Protein AF-A0A6L6J604-F1 (afdb_monomer_lite)

Foldseek 3Di:
DDDPDDPPLVVQLVVLVVQLVVQLPDDDPVPPLLNVLSNLLSVLSSLLSNLVSCCVPPPDPVSVVVSVVSNVVSVVSNVVSVVVCVVPVDDD

InterPro domains:
  IPR005183 Domain of unknown function DUF305, CopM-like [PF03713] (33-91)
  IPR009078 Ferritin-like superfamily [SSF47240] (21-90)
  IPR012347 Ferritin-like [G3DSA:1.20.1260.10] (1-87)

Radius of gyration: 16.04 Å; chains: 1; bounding box: 35×22×51 Å

Secondary structure (DSSP, 8-state):
---PPPPHHHHHHHHHHHHHHHHT-PPP-S-HHHHHHHHHHHHHHHHHHHHHHHHHH---HHHHHHHHHHHHHHHHHHHHHHHHHHHH----

Sequence (92 aa):
MDHGPSPASTEGYMQAMDKMHQDMAIEYTGDADIDFMRGMIPHHQGAIDMARVALEQAQDPEVRKLATEVIATQQAEIELMQKWLDQHDKPN

Organis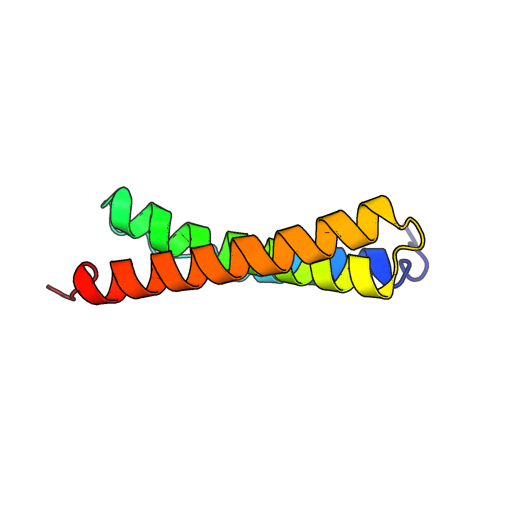m: NCBI:txid1820333

Structure (mmCIF, N/CA/C/O backbone):
data_AF-A0A6L6J604-F1
#
_entry.id   AF-A0A6L6J604-F1
#
loop_
_atom_site.group_PDB
_atom_site.id
_atom_site.type_symbol
_atom_site.label_atom_id
_atom_site.label_alt_id
_atom_site.label_comp_id
_atom_site.label_asym_id
_atom_site.label_entity_id
_atom_site.label_seq_id
_atom_site.pdbx_PDB_ins_code
_atom_site.Cartn_x
_atom_site.Cartn_y
_atom_site.Cartn_z
_atom_site.occupancy
_atom_site.B_iso_or_equiv
_atom_site.auth_seq_id
_atom_site.auth_comp_id
_atom_site.auth_asym_id
_atom_site.auth_atom_id
_atom_site.pdbx_PDB_model_num
ATOM 1 N N . MET A 1 1 ? -13.100 -13.590 -29.217 1.00 52.44 1 M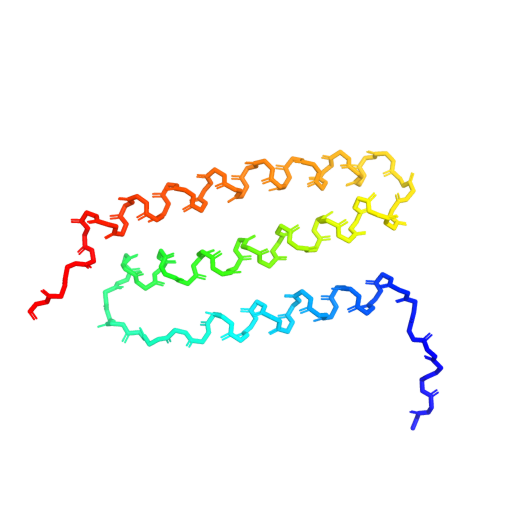ET A N 1
ATOM 2 C CA . MET A 1 1 ? -11.948 -12.688 -29.391 1.00 52.44 1 MET A CA 1
ATOM 3 C C . MET A 1 1 ? -10.767 -13.394 -28.765 1.00 52.44 1 MET A C 1
ATOM 5 O O . MET A 1 1 ? -10.793 -13.616 -27.563 1.00 52.44 1 MET A O 1
ATOM 9 N N . ASP A 1 2 ? -9.846 -13.867 -29.599 1.00 52.88 2 ASP A N 1
ATOM 10 C CA . ASP A 1 2 ? -8.612 -14.519 -29.164 1.00 52.88 2 ASP A CA 1
ATOM 11 C C . ASP A 1 2 ? -7.638 -13.417 -28.743 1.00 52.88 2 ASP A C 1
ATOM 13 O O . ASP A 1 2 ? -7.100 -12.699 -29.585 1.00 52.88 2 ASP A O 1
ATOM 17 N N . HIS A 1 3 ? -7.528 -13.189 -27.438 1.00 59.81 3 HIS A N 1
ATOM 18 C CA . HIS A 1 3 ? -6.462 -12.360 -26.902 1.00 59.81 3 HIS A CA 1
ATOM 19 C C . HIS A 1 3 ? -5.291 -13.317 -26.697 1.00 59.81 3 HIS A C 1
ATOM 21 O O . HIS A 1 3 ? -5.345 -14.159 -25.802 1.00 59.81 3 HIS A O 1
ATOM 27 N N . GLY A 1 4 ? -4.266 -13.218 -27.551 1.00 58.25 4 GLY A N 1
ATOM 28 C CA . GLY A 1 4 ? -2.985 -13.887 -27.312 1.00 58.25 4 GLY A CA 1
ATOM 29 C C . GLY A 1 4 ? -2.462 -13.579 -25.900 1.00 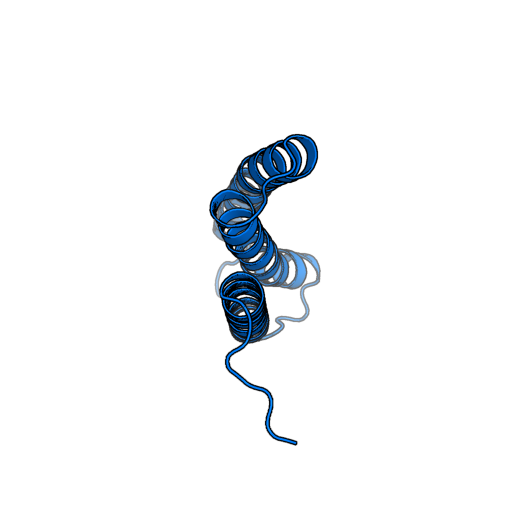58.25 4 GLY A C 1
ATOM 30 O O . GLY A 1 4 ? -2.970 -12.655 -25.260 1.00 58.25 4 GLY A O 1
ATOM 31 N N . PRO A 1 5 ? -1.475 -14.336 -25.389 1.00 61.00 5 PRO A N 1
ATOM 32 C CA . PRO A 1 5 ? -1.042 -14.211 -24.000 1.00 61.00 5 PRO A CA 1
ATOM 33 C C . PRO A 1 5 ? -0.745 -12.747 -23.663 1.00 61.00 5 PRO A C 1
ATOM 35 O O . PRO A 1 5 ? 0.068 -12.099 -24.329 1.00 61.00 5 PRO A O 1
ATOM 38 N N . SER A 1 6 ? -1.458 -12.219 -22.666 1.00 65.12 6 SER A N 1
ATOM 39 C CA . SER A 1 6 ? -1.256 -10.860 -22.174 1.00 65.12 6 SER A CA 1
ATOM 40 C C . SER A 1 6 ? 0.207 -10.687 -21.749 1.00 65.12 6 SER A C 1
ATOM 42 O O . SER A 1 6 ? 0.793 -11.628 -21.209 1.00 65.12 6 SER A O 1
ATOM 44 N N . PRO A 1 7 ? 0.829 -9.513 -21.966 1.00 82.56 7 PRO A N 1
ATOM 45 C CA . PRO A 1 7 ? 2.159 -9.241 -21.431 1.00 82.56 7 PRO A CA 1
ATOM 46 C C . PRO A 1 7 ? 2.210 -9.541 -19.926 1.00 82.56 7 PRO A C 1
ATOM 48 O O . PRO A 1 7 ? 1.245 -9.256 -19.216 1.00 82.56 7 PRO A O 1
ATOM 51 N N . ALA A 1 8 ? 3.336 -10.068 -19.433 1.00 86.38 8 ALA A N 1
ATOM 52 C CA . ALA A 1 8 ? 3.492 -10.472 -18.028 1.00 86.38 8 ALA A CA 1
ATOM 53 C C . ALA A 1 8 ? 3.115 -9.358 -17.029 1.00 86.38 8 ALA A C 1
ATOM 55 O O . ALA A 1 8 ? 2.548 -9.627 -15.974 1.00 86.38 8 ALA A O 1
ATOM 56 N N . SER A 1 9 ? 3.358 -8.092 -17.387 1.00 90.19 9 SER A N 1
ATOM 57 C CA . SER A 1 9 ? 2.927 -6.933 -16.602 1.00 90.19 9 SER A CA 1
ATOM 58 C C . SER A 1 9 ? 1.406 -6.795 -16.513 1.00 90.19 9 SER A C 1
ATOM 60 O O . SER A 1 9 ? 0.879 -6.555 -15.433 1.00 90.19 9 SER A O 1
ATOM 62 N N . THR A 1 10 ? 0.686 -6.964 -17.625 1.00 94.69 10 THR A N 1
ATOM 63 C CA . THR A 1 10 ? -0.781 -6.907 -17.657 1.00 94.69 10 THR A CA 1
ATOM 64 C C . THR A 1 10 ? -1.384 -8.004 -16.790 1.00 94.69 10 THR A C 1
ATOM 66 O O . THR A 1 10 ? -2.296 -7.725 -16.019 1.00 94.69 10 THR A O 1
ATOM 69 N N . GLU A 1 11 ? -0.859 -9.227 -16.875 1.00 94.69 11 GLU A N 1
ATOM 70 C CA . GLU A 1 11 ? -1.307 -10.329 -16.021 1.00 94.69 11 GLU A CA 1
ATOM 71 C C . GLU A 1 11 ? -1.048 -10.041 -14.537 1.00 94.69 11 GLU A C 1
ATOM 73 O O . GLU A 1 11 ? -1.971 -10.158 -13.734 1.00 94.69 11 GLU A O 1
ATOM 78 N N . GLY A 1 12 ? 0.150 -9.565 -14.182 1.00 96.31 12 GLY A N 1
ATOM 79 C CA . GLY A 1 12 ? 0.475 -9.190 -12.803 1.00 96.31 12 GLY A CA 1
ATOM 80 C C . GLY A 1 12 ? -0.437 -8.093 -12.245 1.00 96.31 12 GLY A C 1
ATOM 81 O O . GLY A 1 12 ? -0.922 -8.204 -11.120 1.00 96.31 12 GLY A O 1
ATOM 82 N N . TYR A 1 13 ? -0.733 -7.053 -13.032 1.00 97.50 13 TYR A N 1
ATOM 83 C CA . TYR A 1 13 ? -1.662 -6.002 -12.606 1.00 97.50 13 TYR A CA 1
ATOM 84 C C . TYR A 1 13 ? -3.095 -6.516 -12.434 1.00 97.50 13 TYR A C 1
ATOM 86 O O . TYR A 1 13 ? -3.751 -6.137 -11.4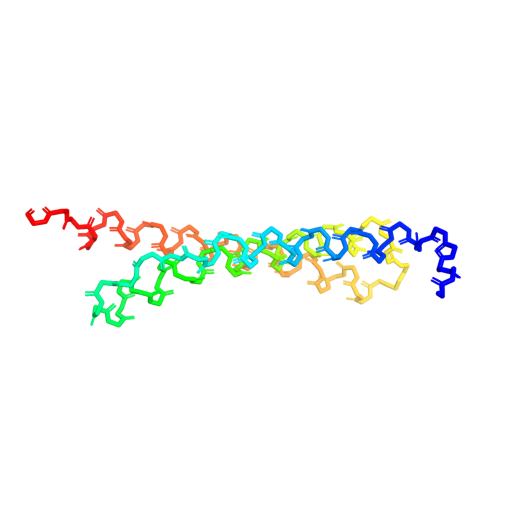66 1.00 97.50 13 TYR A O 1
ATOM 94 N N . MET A 1 14 ? -3.581 -7.376 -13.337 1.00 97.00 14 MET A N 1
ATOM 95 C CA . MET A 1 14 ? -4.912 -7.982 -13.203 1.00 97.00 14 MET A CA 1
ATOM 96 C C . MET A 1 14 ? -4.997 -8.844 -11.943 1.00 97.00 14 MET A C 1
ATOM 98 O O . MET A 1 14 ? -5.930 -8.679 -11.168 1.00 97.00 14 MET A O 1
ATOM 102 N N . GLN A 1 15 ? -3.990 -9.681 -11.682 1.00 97.62 15 GLN A N 1
ATOM 103 C CA . GLN A 1 15 ? -3.943 -10.512 -10.477 1.00 97.62 15 GLN A CA 1
ATOM 104 C C . GLN A 1 15 ? -3.932 -9.671 -9.191 1.00 97.62 15 GLN A C 1
ATOM 106 O O . GLN A 1 15 ? -4.662 -9.987 -8.251 1.00 97.62 15 GLN A O 1
ATOM 111 N N . ALA A 1 16 ? -3.149 -8.586 -9.147 1.00 97.94 16 ALA A N 1
ATOM 112 C CA . ALA A 1 16 ? -3.120 -7.678 -7.999 1.00 97.94 16 ALA A CA 1
ATOM 113 C C . ALA A 1 16 ? -4.482 -7.001 -7.766 1.00 97.94 16 ALA A C 1
ATOM 115 O O . ALA A 1 16 ? -4.959 -6.948 -6.632 1.00 97.94 16 ALA A O 1
ATOM 116 N N . MET A 1 17 ? -5.135 -6.533 -8.835 1.00 97.88 17 MET A N 1
ATOM 117 C CA . MET A 1 17 ? -6.464 -5.917 -8.759 1.00 97.88 17 MET A CA 1
ATOM 118 C C . MET A 1 17 ? -7.553 -6.913 -8.357 1.00 97.88 17 MET A C 1
ATOM 120 O O . MET A 1 17 ? -8.401 -6.590 -7.529 1.00 97.88 17 MET A O 1
ATOM 124 N N . ASP A 1 18 ? -7.528 -8.127 -8.904 1.00 98.12 18 ASP A N 1
ATOM 125 C CA . ASP A 1 18 ? -8.488 -9.178 -8.562 1.00 98.12 18 ASP A CA 1
ATOM 126 C C . ASP A 1 18 ? -8.362 -9.570 -7.089 1.00 98.12 18 ASP A C 1
ATOM 128 O O . ASP A 1 18 ? -9.367 -9.636 -6.380 1.00 98.12 18 ASP A O 1
ATOM 132 N N . LYS A 1 19 ? -7.126 -9.748 -6.605 1.00 98.06 19 LYS A N 1
ATOM 133 C CA . LYS A 1 19 ? -6.853 -10.011 -5.190 1.00 98.06 19 LYS A CA 1
ATOM 134 C C . LYS A 1 19 ? -7.348 -8.865 -4.304 1.00 98.06 19 LYS A C 1
ATOM 136 O O . LYS A 1 19 ? -8.028 -9.112 -3.314 1.00 98.06 19 LYS A O 1
ATOM 141 N N . MET A 1 20 ? -7.049 -7.618 -4.673 1.00 98.19 20 MET A N 1
ATOM 142 C CA . MET A 1 20 ? -7.513 -6.438 -3.941 1.00 98.19 20 MET A CA 1
ATOM 143 C C . MET A 1 20 ? -9.041 -6.406 -3.841 1.00 98.19 20 MET A C 1
ATOM 145 O O . MET A 1 20 ? -9.570 -6.226 -2.751 1.00 98.19 20 MET A O 1
ATOM 149 N N . HIS A 1 21 ? -9.760 -6.612 -4.949 1.00 97.75 21 HIS A N 1
ATOM 150 C CA . HIS A 1 21 ? -11.225 -6.628 -4.940 1.00 97.75 21 HIS A CA 1
ATOM 151 C C . HIS A 1 21 ? -11.798 -7.757 -4.080 1.00 97.75 21 HIS A C 1
ATOM 153 O O . HIS A 1 21 ? -12.797 -7.546 -3.394 1.00 97.75 21 HIS A O 1
ATOM 159 N N . GLN A 1 22 ? -11.177 -8.938 -4.110 1.00 97.56 22 GLN A N 1
ATOM 160 C CA . GLN A 1 22 ? -11.574 -10.062 -3.262 1.00 97.56 22 GLN A CA 1
ATOM 161 C C . GLN A 1 22 ? -11.386 -9.736 -1.778 1.00 97.56 22 GLN A C 1
ATOM 163 O O . GLN A 1 22 ? -12.308 -9.940 -0.994 1.00 97.56 22 GLN A O 1
ATOM 168 N N . ASP A 1 23 ? -10.237 -9.179 -1.400 1.00 97.00 23 ASP A N 1
ATOM 169 C CA . ASP A 1 23 ? -9.932 -8.867 -0.000 1.00 97.00 23 ASP A CA 1
ATOM 170 C C . ASP A 1 23 ? -10.693 -7.631 0.512 1.00 97.00 23 ASP A C 1
ATOM 172 O O . ASP A 1 23 ? -10.958 -7.510 1.706 1.00 97.00 23 ASP A O 1
ATOM 176 N N . MET A 1 24 ? -11.077 -6.714 -0.382 1.00 96.75 24 MET A N 1
ATOM 177 C CA . MET A 1 24 ? -11.932 -5.566 -0.066 1.00 96.75 24 MET A CA 1
ATOM 178 C C . MET A 1 24 ? -13.397 -5.942 0.182 1.00 96.75 24 MET A C 1
ATOM 180 O O . MET A 1 24 ? -14.160 -5.089 0.639 1.00 96.75 24 MET A O 1
ATOM 184 N N . ALA A 1 25 ? -13.810 -7.182 -0.097 1.00 94.88 25 ALA A N 1
ATOM 185 C CA . ALA A 1 25 ? -15.157 -7.674 0.184 1.00 94.88 25 ALA A CA 1
ATOM 186 C C . ALA A 1 25 ? -15.360 -7.935 1.692 1.00 94.88 25 ALA A C 1
ATOM 188 O O . ALA A 1 25 ? -15.633 -9.057 2.120 1.00 94.88 25 ALA A O 1
ATOM 189 N N . ILE A 1 26 ? -15.203 -6.886 2.502 1.00 91.94 26 ILE A N 1
ATOM 190 C CA . ILE A 1 26 ? -15.375 -6.915 3.953 1.00 91.94 26 ILE A CA 1
ATOM 191 C C . ILE A 1 26 ? -16.858 -6.889 4.334 1.00 91.94 26 ILE A C 1
ATOM 193 O O . ILE A 1 26 ? -17.699 -6.328 3.627 1.00 91.94 26 ILE A O 1
ATOM 197 N N . GLU A 1 27 ? -17.180 -7.446 5.498 1.00 93.00 27 GLU A N 1
ATOM 198 C CA . GLU A 1 27 ? -18.477 -7.206 6.125 1.00 93.00 27 GLU A CA 1
ATOM 199 C C . GLU A 1 27 ? -18.477 -5.823 6.786 1.00 93.00 27 GLU A C 1
ATOM 201 O O . GLU A 1 27 ? -17.709 -5.563 7.717 1.00 93.00 27 GLU A O 1
ATOM 206 N N . TYR A 1 28 ? -19.340 -4.937 6.288 1.00 94.38 28 TYR A N 1
ATOM 207 C CA . TYR A 1 28 ? -19.525 -3.602 6.848 1.00 94.38 28 TYR A CA 1
ATOM 208 C C . TYR A 1 28 ? -20.217 -3.671 8.207 1.00 94.38 28 TYR A C 1
ATOM 210 O O . TYR A 1 28 ? -21.261 -4.309 8.367 1.00 94.38 28 TYR A O 1
ATOM 218 N N . THR A 1 29 ? -19.644 -2.970 9.176 1.00 94.50 29 THR A N 1
ATOM 219 C CA . THR A 1 29 ? -20.155 -2.879 10.545 1.00 94.50 29 THR A CA 1
ATOM 220 C C . THR A 1 29 ? -21.163 -1.743 10.706 1.00 94.50 29 THR A C 1
ATOM 222 O O . THR A 1 29 ? -21.987 -1.777 11.621 1.00 94.50 29 THR A O 1
ATOM 225 N N . GLY A 1 30 ? -21.119 -0.746 9.812 1.00 95.06 30 GLY A N 1
ATOM 226 C CA . GLY A 1 30 ? -21.870 0.503 9.930 1.00 95.06 30 GLY A CA 1
ATOM 227 C C . GLY A 1 30 ? -21.143 1.579 10.743 1.00 95.06 30 GLY A C 1
ATOM 228 O O . GLY A 1 30 ? -21.628 2.709 10.810 1.00 95.06 30 GLY A O 1
ATOM 229 N N . ASP A 1 31 ? -19.990 1.255 11.331 1.00 95.88 31 ASP A N 1
ATOM 230 C CA . ASP A 1 31 ? -19.061 2.230 11.894 1.00 95.88 31 ASP A CA 1
ATOM 231 C C . ASP A 1 31 ? -18.122 2.713 10.784 1.00 95.88 31 ASP A C 1
ATOM 233 O O . ASP A 1 31 ? -17.336 1.944 10.232 1.00 95.88 31 ASP A O 1
ATOM 237 N N . ALA A 1 32 ? -18.219 3.999 10.443 1.00 97.06 32 ALA A N 1
ATOM 238 C CA . ALA A 1 32 ? -17.473 4.574 9.331 1.00 97.06 32 ALA A CA 1
ATOM 239 C C . ALA A 1 32 ? -15.951 4.511 9.531 1.00 97.06 32 ALA A C 1
ATOM 241 O O . ALA A 1 32 ? -15.228 4.340 8.549 1.00 97.06 32 ALA A O 1
ATOM 242 N N . ASP A 1 33 ? -15.470 4.627 10.770 1.00 97.44 33 ASP A N 1
ATOM 243 C CA . ASP A 1 33 ? -14.039 4.611 11.062 1.00 97.44 33 ASP A CA 1
ATOM 244 C C . ASP A 1 33 ? -13.506 3.176 10.947 1.00 97.44 33 ASP A C 1
ATOM 246 O O . ASP A 1 33 ? -12.511 2.937 10.260 1.00 97.44 33 ASP A O 1
ATOM 250 N N . ILE A 1 34 ? -14.201 2.196 11.538 1.00 96.69 34 ILE A N 1
ATOM 251 C CA . ILE A 1 34 ? -13.833 0.773 11.416 1.00 96.69 34 ILE A CA 1
ATOM 252 C C . ILE A 1 34 ? -13.886 0.320 9.953 1.00 96.69 34 ILE A C 1
ATOM 254 O O . ILE A 1 34 ? -12.937 -0.294 9.457 1.00 96.69 34 ILE A O 1
ATOM 258 N N . ASP A 1 35 ? -14.972 0.640 9.250 1.00 97.00 35 ASP A N 1
ATOM 259 C CA . ASP A 1 35 ? -15.200 0.206 7.873 1.00 97.00 35 ASP A CA 1
ATOM 260 C C . ASP A 1 35 ? -14.177 0.831 6.911 1.00 97.00 35 ASP A C 1
ATOM 262 O O . ASP A 1 35 ? -13.671 0.149 6.014 1.00 97.00 35 ASP A O 1
ATOM 266 N N . PHE A 1 36 ? -13.803 2.099 7.127 1.00 98.00 36 PHE A N 1
ATOM 267 C CA . PHE A 1 36 ? -12.734 2.749 6.368 1.00 98.00 36 PHE A CA 1
ATOM 268 C C . PHE A 1 36 ? -11.390 2.053 6.590 1.00 98.00 36 PHE A C 1
ATOM 270 O O . PHE A 1 36 ? -10.717 1.693 5.625 1.00 98.00 36 PHE A O 1
ATOM 277 N N . MET A 1 37 ? -11.012 1.821 7.849 1.00 98.06 37 MET A N 1
ATOM 278 C CA . MET A 1 37 ? -9.708 1.245 8.188 1.00 98.06 37 MET A CA 1
ATOM 279 C C . MET A 1 37 ? -9.591 -0.199 7.689 1.00 98.06 37 MET A C 1
ATOM 281 O O . MET A 1 37 ? -8.589 -0.561 7.071 1.00 98.06 37 MET A O 1
ATOM 285 N N . ARG A 1 38 ? -10.642 -1.011 7.865 1.00 97.44 38 ARG A N 1
ATOM 286 C CA . ARG A 1 38 ? -10.698 -2.385 7.344 1.00 97.44 38 ARG A CA 1
ATOM 287 C C . ARG A 1 38 ? -10.671 -2.432 5.820 1.00 97.44 38 ARG A C 1
ATOM 289 O O . ARG A 1 38 ? -10.023 -3.313 5.269 1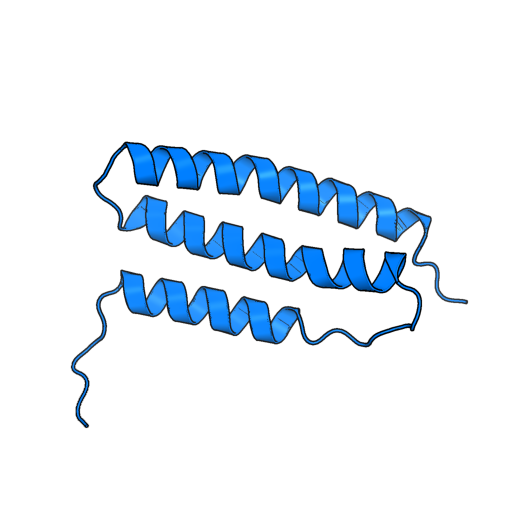.00 97.44 38 ARG A O 1
ATOM 296 N N . GLY A 1 39 ? -11.345 -1.502 5.141 1.00 97.75 39 GLY A N 1
ATOM 297 C CA . GLY A 1 39 ? -11.381 -1.451 3.678 1.00 97.75 39 GLY A CA 1
ATOM 298 C C . GLY A 1 39 ? -10.088 -0.917 3.056 1.00 97.75 39 GLY A C 1
ATOM 299 O O . GLY A 1 39 ? -9.695 -1.350 1.971 1.00 97.75 39 GLY A O 1
ATOM 300 N N . MET A 1 40 ? -9.397 0.002 3.734 1.00 98.62 40 MET A N 1
ATOM 301 C CA . MET A 1 40 ? -8.170 0.603 3.212 1.00 98.62 40 MET A CA 1
ATOM 302 C C . MET A 1 40 ? -6.947 -0.294 3.323 1.00 98.62 40 MET A C 1
ATOM 304 O O . MET A 1 40 ? -6.085 -0.202 2.453 1.00 98.62 40 MET A O 1
ATOM 308 N N . ILE A 1 41 ? -6.887 -1.212 4.288 1.00 98.62 41 ILE A N 1
ATOM 309 C CA . ILE A 1 41 ? -5.800 -2.199 4.372 1.00 98.62 41 ILE A CA 1
ATOM 310 C C . ILE A 1 41 ? -5.650 -3.016 3.069 1.00 98.62 41 ILE A C 1
ATOM 312 O O . ILE A 1 41 ? -4.575 -2.961 2.464 1.00 98.62 41 ILE A O 1
ATOM 316 N N . PRO A 1 42 ? -6.680 -3.730 2.569 1.00 9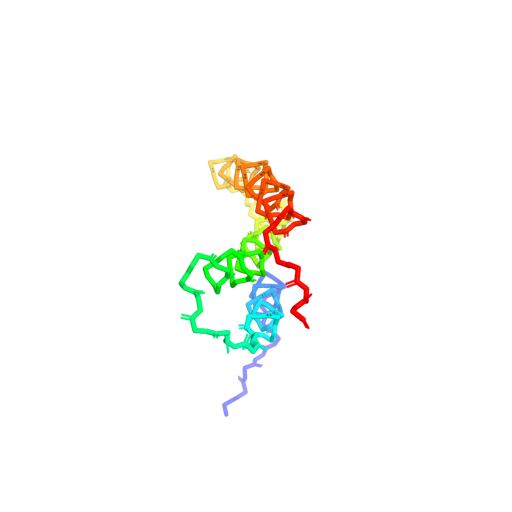8.44 42 PRO A N 1
ATOM 317 C CA . PRO A 1 42 ? -6.565 -4.490 1.328 1.00 98.44 42 PRO A CA 1
ATOM 318 C C . PRO A 1 42 ? -6.401 -3.597 0.093 1.00 98.44 42 PRO A C 1
ATOM 320 O O . PRO A 1 42 ? -5.657 -3.969 -0.813 1.00 98.44 42 PRO A O 1
ATOM 323 N N . HIS A 1 43 ? -7.000 -2.399 0.067 1.00 98.75 43 HIS A N 1
ATOM 324 C CA . HIS A 1 43 ? -6.755 -1.421 -1.001 1.00 98.75 43 HIS A CA 1
ATOM 325 C C . HIS A 1 43 ? -5.267 -1.040 -1.095 1.00 98.75 43 HIS A C 1
ATOM 327 O O . HIS A 1 43 ? -4.670 -1.063 -2.173 1.00 98.75 43 HIS A O 1
ATOM 333 N N . HIS A 1 44 ? -4.647 -0.727 0.047 1.00 98.81 44 HIS A N 1
ATOM 334 C CA . HIS A 1 44 ? -3.232 -0.366 0.114 1.00 98.81 44 HIS A CA 1
ATOM 335 C C . HIS A 1 44 ? -2.340 -1.557 -0.248 1.00 98.81 44 HIS A C 1
ATOM 337 O O . HIS A 1 44 ? -1.369 -1.403 -0.990 1.00 98.81 44 HIS A O 1
ATOM 343 N N . GLN A 1 45 ? -2.708 -2.767 0.183 1.00 98.81 45 GLN A N 1
ATOM 344 C CA . GLN A 1 45 ? -1.996 -3.984 -0.205 1.00 98.81 45 GLN A CA 1
ATOM 345 C C . GLN A 1 45 ? -2.041 -4.217 -1.724 1.00 98.81 45 GLN A C 1
ATOM 347 O O . GLN A 1 45 ? -1.013 -4.546 -2.317 1.00 98.81 45 GLN A O 1
ATOM 352 N N . GLY A 1 46 ? -3.187 -3.976 -2.370 1.00 98.69 46 GLY A N 1
ATOM 353 C CA . GLY A 1 46 ? -3.315 -4.029 -3.828 1.00 98.69 46 GLY A CA 1
ATOM 354 C C . GLY A 1 46 ? -2.377 -3.050 -4.538 1.00 98.69 46 GLY A C 1
ATOM 355 O O . GLY A 1 46 ? -1.676 -3.424 -5.480 1.00 98.69 46 GLY A O 1
ATOM 356 N N . ALA A 1 47 ? -2.283 -1.814 -4.039 1.00 98.75 47 ALA A N 1
ATOM 357 C CA . ALA A 1 47 ? -1.362 -0.817 -4.580 1.00 98.75 47 ALA A CA 1
ATOM 358 C C . ALA A 1 47 ? 0.118 -1.216 -4.410 1.00 98.75 47 ALA A C 1
ATOM 360 O O . ALA A 1 47 ? 0.919 -1.008 -5.326 1.00 98.75 47 ALA A O 1
ATOM 361 N N . ILE A 1 48 ? 0.482 -1.835 -3.280 1.00 98.88 48 ILE A N 1
ATOM 362 C CA . ILE A 1 48 ? 1.823 -2.398 -3.048 1.00 98.88 48 ILE A CA 1
ATOM 363 C C . ILE A 1 48 ? 2.124 -3.513 -4.055 1.00 98.88 48 ILE A C 1
ATOM 365 O O . ILE A 1 48 ? 3.213 -3.543 -4.633 1.00 98.88 48 ILE A O 1
ATOM 369 N N . ASP A 1 49 ? 1.174 -4.416 -4.291 1.00 98.75 49 ASP A N 1
ATOM 370 C CA . ASP A 1 49 ? 1.363 -5.541 -5.208 1.00 98.75 49 ASP A CA 1
ATOM 371 C C . ASP A 1 49 ? 1.512 -5.063 -6.661 1.00 98.75 49 ASP A C 1
ATOM 373 O O . ASP A 1 49 ? 2.407 -5.518 -7.377 1.00 98.75 49 ASP A O 1
ATOM 377 N N . MET A 1 50 ? 0.753 -4.045 -7.077 1.00 98.69 50 MET A N 1
ATOM 378 C CA . MET A 1 50 ? 0.961 -3.389 -8.373 1.00 98.69 50 MET A CA 1
ATOM 379 C C . MET A 1 50 ? 2.315 -2.679 -8.466 1.00 98.69 50 MET A C 1
ATOM 381 O O . MET A 1 50 ? 2.993 -2.757 -9.491 1.00 98.69 50 MET A O 1
ATOM 385 N N . ALA A 1 51 ? 2.739 -1.992 -7.406 1.00 98.75 51 ALA A N 1
ATOM 386 C CA . ALA A 1 51 ? 4.040 -1.337 -7.381 1.00 98.75 51 ALA A CA 1
ATOM 387 C C . ALA A 1 51 ? 5.191 -2.354 -7.508 1.00 98.75 51 ALA A C 1
ATOM 389 O O . ALA A 1 51 ? 6.178 -2.078 -8.191 1.00 98.75 51 ALA A O 1
ATOM 390 N N . ARG A 1 52 ? 5.049 -3.562 -6.946 1.00 98.62 52 ARG A N 1
ATOM 391 C CA . ARG A 1 52 ? 6.007 -4.665 -7.150 1.00 98.62 52 ARG A CA 1
ATOM 392 C C . ARG A 1 52 ? 6.072 -5.103 -8.614 1.00 98.62 52 ARG A C 1
ATOM 394 O O . ARG A 1 52 ? 7.173 -5.189 -9.155 1.00 98.62 52 ARG A O 1
ATOM 401 N N . VAL A 1 53 ? 4.927 -5.256 -9.287 1.00 98.25 53 VAL A N 1
ATOM 402 C CA . VAL A 1 53 ? 4.888 -5.532 -10.739 1.00 98.25 53 VAL A CA 1
ATOM 403 C C . VAL A 1 53 ? 5.613 -4.430 -11.521 1.00 98.25 53 VAL A C 1
ATOM 405 O O . VAL A 1 53 ? 6.410 -4.720 -12.415 1.00 98.25 53 VAL A O 1
ATOM 408 N N . ALA A 1 54 ? 5.415 -3.159 -11.161 1.00 98.19 54 ALA A N 1
ATOM 409 C CA . ALA A 1 54 ? 6.126 -2.050 -11.795 1.00 98.19 54 ALA A CA 1
ATOM 410 C C . ALA A 1 54 ? 7.648 -2.116 -11.559 1.00 98.19 54 ALA A C 1
ATOM 412 O O . ALA A 1 54 ? 8.418 -1.882 -12.488 1.00 98.19 54 ALA A O 1
ATOM 413 N N . LEU A 1 55 ? 8.116 -2.484 -10.362 1.00 98.06 55 LEU A N 1
ATOM 414 C CA . LEU A 1 55 ? 9.552 -2.647 -10.094 1.00 98.06 55 LEU A CA 1
ATOM 415 C C . LEU A 1 55 ? 10.198 -3.789 -10.887 1.00 98.06 55 LEU A C 1
ATOM 417 O O . LEU A 1 55 ? 11.399 -3.726 -11.169 1.00 98.06 55 LEU A O 1
ATOM 421 N N . GLU A 1 56 ? 9.429 -4.803 -11.268 1.00 97.00 56 GLU A N 1
ATOM 422 C CA . GLU A 1 56 ? 9.908 -5.915 -12.091 1.00 97.00 56 GLU A CA 1
ATOM 423 C C . GLU A 1 56 ? 9.880 -5.593 -13.589 1.00 97.00 56 GLU A C 1
ATOM 425 O O . GLU A 1 56 ? 10.790 -5.981 -14.319 1.00 97.00 56 GLU A O 1
ATOM 430 N N . GLN A 1 57 ? 8.853 -4.873 -14.049 1.00 96.00 57 GLN A N 1
ATOM 431 C CA . GLN A 1 57 ? 8.539 -4.752 -15.477 1.00 96.00 57 GLN A CA 1
ATOM 432 C C . GLN A 1 57 ? 8.815 -3.354 -16.060 1.00 96.00 57 GLN A C 1
ATOM 434 O O . GLN A 1 57 ? 9.021 -3.218 -17.268 1.00 96.00 57 GLN A O 1
ATOM 439 N N . ALA A 1 58 ? 8.809 -2.295 -15.243 1.00 96.31 58 ALA A N 1
ATOM 440 C CA . ALA A 1 58 ? 9.006 -0.928 -15.718 1.00 96.31 58 ALA A CA 1
ATOM 441 C C . ALA A 1 58 ? 10.491 -0.607 -15.938 1.00 96.31 58 ALA A C 1
ATOM 443 O O . ALA A 1 58 ? 11.356 -0.905 -15.107 1.00 96.31 58 ALA A O 1
ATOM 444 N N . GLN A 1 59 ? 10.762 0.070 -17.056 1.00 96.94 59 GLN A N 1
ATOM 445 C CA . GLN A 1 59 ? 12.100 0.516 -17.458 1.00 96.94 59 GLN A CA 1
ATOM 446 C C . GLN A 1 59 ? 12.366 1.985 -17.103 1.00 96.94 59 GLN A C 1
ATOM 448 O O . GLN A 1 59 ? 13.519 2.377 -16.942 1.00 96.94 59 GLN A O 1
ATOM 453 N N . ASP A 1 60 ? 11.313 2.792 -16.967 1.00 98.38 60 ASP A N 1
ATOM 454 C CA . ASP A 1 60 ? 11.431 4.215 -16.662 1.00 98.38 60 ASP A CA 1
ATOM 455 C C . ASP A 1 60 ? 11.866 4.432 -15.193 1.00 98.38 60 ASP A C 1
ATOM 457 O O . ASP A 1 60 ? 11.216 3.912 -14.277 1.00 98.38 60 ASP A O 1
ATOM 461 N N . PRO A 1 61 ? 12.959 5.173 -14.933 1.00 98.31 61 PRO A N 1
ATOM 462 C CA . PRO A 1 61 ? 13.467 5.379 -13.580 1.00 98.31 61 PRO A CA 1
ATOM 463 C C . PRO A 1 61 ? 12.519 6.183 -12.678 1.00 98.31 61 PRO A C 1
ATOM 465 O O . PRO A 1 61 ? 12.500 5.934 -11.471 1.00 98.31 61 PRO A O 1
ATOM 468 N N . GLU A 1 62 ? 11.720 7.106 -13.219 1.00 98.69 62 GLU A N 1
ATOM 469 C CA . GLU A 1 62 ? 10.738 7.871 -12.442 1.00 98.69 62 GLU A CA 1
ATOM 470 C C . GLU A 1 62 ? 9.583 6.971 -11.995 1.00 98.69 62 GLU A C 1
ATOM 472 O O . GLU A 1 62 ? 9.176 7.023 -10.834 1.00 98.69 62 GLU A O 1
ATOM 477 N N . VAL A 1 63 ? 9.128 6.063 -12.867 1.00 98.62 63 VAL A N 1
ATOM 478 C CA . VAL A 1 63 ? 8.092 5.071 -12.524 1.00 98.62 63 VAL A CA 1
ATOM 479 C C . VAL A 1 63 ? 8.582 4.117 -11.434 1.00 98.62 63 VAL A C 1
ATOM 481 O O . VAL A 1 63 ? 7.859 3.831 -10.481 1.00 98.62 63 VAL A O 1
ATOM 484 N N . ARG A 1 64 ? 9.828 3.643 -11.530 1.00 98.62 64 ARG A N 1
ATOM 485 C CA . ARG A 1 64 ? 10.422 2.756 -10.513 1.00 98.62 64 ARG A CA 1
ATOM 486 C C . ARG A 1 64 ? 10.606 3.466 -9.172 1.00 98.62 64 ARG A C 1
ATOM 488 O O . ARG A 1 64 ? 10.394 2.862 -8.118 1.00 98.62 64 ARG A O 1
ATOM 495 N N . LYS A 1 65 ? 10.988 4.746 -9.204 1.00 98.75 65 LYS A N 1
ATOM 496 C CA . LYS A 1 65 ? 11.072 5.584 -8.005 1.00 98.75 65 LYS A CA 1
ATOM 497 C C . LYS A 1 65 ? 9.698 5.722 -7.349 1.00 98.75 65 LYS A C 1
ATOM 499 O O . LYS A 1 65 ? 9.578 5.417 -6.167 1.00 98.75 65 LYS A O 1
ATOM 504 N N . LEU A 1 66 ? 8.670 6.070 -8.126 1.00 98.88 66 LEU A N 1
ATOM 505 C CA . LEU A 1 66 ? 7.294 6.153 -7.637 1.00 98.88 66 LEU A CA 1
ATOM 506 C C . LEU A 1 66 ? 6.829 4.824 -7.028 1.00 98.88 66 LEU A C 1
ATOM 508 O O . LEU A 1 66 ? 6.290 4.815 -5.930 1.00 98.88 66 LEU A O 1
ATOM 512 N N . ALA A 1 67 ? 7.082 3.693 -7.691 1.00 98.81 67 ALA A N 1
ATOM 513 C CA . ALA A 1 67 ? 6.718 2.377 -7.168 1.00 98.81 67 ALA A CA 1
ATOM 514 C C . ALA A 1 67 ? 7.397 2.074 -5.818 1.00 98.81 67 ALA A C 1
ATOM 516 O O . ALA A 1 67 ? 6.768 1.541 -4.907 1.00 98.81 67 ALA A O 1
ATOM 517 N N . THR A 1 68 ? 8.663 2.465 -5.657 1.00 98.81 68 THR A N 1
ATOM 518 C CA . THR A 1 68 ? 9.390 2.311 -4.385 1.00 98.81 68 THR A CA 1
ATOM 519 C C . THR A 1 68 ? 8.770 3.165 -3.276 1.00 98.81 68 THR A C 1
ATOM 521 O O . THR A 1 68 ? 8.597 2.690 -2.154 1.00 98.81 68 THR A O 1
ATOM 524 N N . GLU A 1 69 ? 8.405 4.410 -3.591 1.00 98.88 69 GLU A N 1
ATOM 525 C CA . GLU A 1 69 ? 7.742 5.329 -2.658 1.00 98.88 69 GLU A CA 1
ATOM 526 C C . GLU A 1 69 ? 6.345 4.829 -2.267 1.00 98.88 69 GLU A C 1
ATOM 528 O O . GLU A 1 69 ? 6.008 4.835 -1.085 1.00 98.88 69 GLU A O 1
ATOM 533 N N . VAL A 1 70 ? 5.566 4.317 -3.228 1.00 98.88 70 VAL A N 1
ATOM 534 C CA . VAL A 1 70 ? 4.253 3.701 -2.979 1.00 98.88 70 VAL A CA 1
ATOM 535 C C . VAL A 1 70 ? 4.376 2.534 -2.005 1.00 98.88 70 VAL A C 1
ATOM 537 O O . VAL A 1 70 ? 3.618 2.480 -1.041 1.00 98.88 70 VAL A O 1
ATOM 540 N N . ILE A 1 71 ? 5.343 1.632 -2.209 1.00 98.88 71 ILE A N 1
ATOM 541 C CA . ILE A 1 71 ? 5.548 0.490 -1.306 1.00 98.88 71 ILE A CA 1
ATOM 542 C C . ILE A 1 71 ? 5.852 0.972 0.113 1.00 98.88 71 ILE A C 1
ATOM 544 O O . ILE A 1 71 ? 5.233 0.498 1.061 1.00 98.88 71 ILE A O 1
ATOM 548 N N . ALA A 1 72 ? 6.791 1.908 0.263 1.00 98.81 72 ALA A N 1
ATOM 549 C CA . ALA A 1 72 ? 7.212 2.382 1.577 1.00 98.81 72 ALA A CA 1
ATOM 550 C C . ALA A 1 72 ? 6.075 3.090 2.330 1.00 98.81 72 ALA A C 1
ATOM 552 O O . ALA A 1 72 ? 5.822 2.780 3.494 1.00 98.81 72 ALA A O 1
ATOM 553 N N . THR A 1 73 ? 5.381 4.014 1.664 1.00 98.81 73 THR A N 1
ATOM 554 C CA . THR A 1 73 ? 4.304 4.797 2.279 1.00 98.81 73 THR A CA 1
ATOM 555 C C . THR A 1 73 ? 3.113 3.915 2.633 1.00 98.81 73 THR A C 1
ATOM 557 O O . THR A 1 73 ? 2.677 3.918 3.782 1.00 98.81 73 THR A O 1
ATOM 560 N N . GLN A 1 74 ? 2.636 3.097 1.691 1.00 98.75 74 GLN A N 1
ATOM 561 C CA . GLN A 1 74 ? 1.421 2.317 1.919 1.00 98.75 74 GLN A CA 1
ATOM 562 C C . GLN A 1 74 ? 1.641 1.165 2.902 1.00 98.75 74 GLN A C 1
ATOM 564 O O . GLN A 1 74 ? 0.726 0.809 3.640 1.00 98.75 74 GLN A O 1
ATOM 569 N N . GLN A 1 75 ? 2.864 0.630 3.008 1.00 98.88 75 GLN A N 1
ATOM 570 C CA . GLN A 1 75 ? 3.195 -0.334 4.061 1.00 98.88 75 GLN A CA 1
ATOM 571 C C . GLN A 1 75 ? 3.107 0.303 5.456 1.00 98.88 75 GLN A C 1
ATOM 573 O O . GLN A 1 75 ? 2.558 -0.308 6.373 1.00 98.88 75 GLN A O 1
ATOM 578 N N . ALA A 1 76 ? 3.604 1.534 5.612 1.00 98.81 76 ALA A N 1
ATOM 579 C CA . ALA A 1 76 ? 3.515 2.265 6.873 1.00 98.81 76 ALA A CA 1
ATOM 580 C C . ALA A 1 76 ? 2.061 2.623 7.232 1.00 98.81 76 ALA A C 1
ATOM 582 O O . ALA A 1 76 ? 1.672 2.554 8.399 1.00 98.81 76 ALA A O 1
ATOM 583 N N . GLU A 1 77 ? 1.239 2.967 6.238 1.00 98.81 77 GLU A N 1
ATOM 584 C CA . GLU A 1 77 ? -0.194 3.222 6.427 1.00 98.81 77 GLU A CA 1
ATOM 585 C C . GLU A 1 77 ? -0.951 1.951 6.834 1.00 98.81 77 GLU A C 1
ATOM 587 O O . GLU A 1 77 ? -1.761 2.007 7.756 1.00 98.81 77 GLU A O 1
ATOM 592 N N . ILE A 1 78 ? -0.642 0.788 6.245 1.00 98.88 78 ILE A N 1
ATOM 593 C CA . ILE A 1 78 ? -1.200 -0.505 6.684 1.00 98.88 78 ILE A CA 1
ATOM 594 C C . ILE A 1 78 ? -0.877 -0.769 8.157 1.00 98.88 78 ILE A C 1
ATOM 596 O O . ILE A 1 78 ? -1.773 -1.108 8.928 1.00 98.88 78 ILE A O 1
ATOM 600 N N . GLU A 1 79 ? 0.377 -0.586 8.576 1.00 98.62 79 GLU A N 1
ATOM 601 C CA . GLU A 1 79 ? 0.779 -0.788 9.976 1.00 98.62 79 GLU A CA 1
ATOM 602 C C . GLU A 1 79 ? 0.040 0.157 10.932 1.00 98.62 79 GLU A C 1
ATOM 604 O O . GLU A 1 79 ? -0.389 -0.252 12.016 1.00 98.62 79 GLU A O 1
ATOM 609 N N . LEU A 1 80 ? -0.145 1.415 10.524 1.00 98.56 80 LEU A N 1
ATOM 610 C CA . LEU A 1 80 ? -0.926 2.395 11.270 1.00 98.56 80 LEU A CA 1
ATOM 611 C C . LEU A 1 80 ? -2.388 1.950 11.412 1.00 98.56 80 LEU A C 1
ATOM 613 O O . LEU A 1 80 ? -2.920 1.966 12.525 1.00 98.56 80 LEU A O 1
ATOM 617 N N . MET A 1 81 ? -3.021 1.536 10.312 1.00 98.44 81 MET A N 1
ATOM 618 C CA . MET A 1 81 ? -4.416 1.093 10.308 1.00 98.44 81 MET A CA 1
ATOM 619 C C . MET A 1 81 ? -4.614 -0.156 11.161 1.00 98.44 81 MET A C 1
ATOM 621 O O . MET A 1 81 ? -5.529 -0.193 11.983 1.00 98.44 81 MET A O 1
ATOM 625 N N . GLN A 1 82 ? -3.716 -1.135 11.040 1.00 98.12 82 GLN A N 1
ATOM 626 C CA . GLN A 1 82 ? -3.777 -2.369 11.816 1.00 98.12 82 GLN A CA 1
ATOM 627 C C . GLN A 1 82 ? -3.639 -2.090 13.315 1.00 98.12 82 GLN A C 1
ATOM 629 O O . GLN A 1 82 ? -4.454 -2.544 14.114 1.00 98.12 82 GLN A O 1
ATOM 634 N N . LYS A 1 83 ? -2.666 -1.255 13.699 1.00 98.12 83 LYS A N 1
ATOM 635 C CA . LYS A 1 83 ? -2.471 -0.851 15.097 1.00 98.12 83 LYS A CA 1
ATOM 636 C C . LYS A 1 83 ? -3.676 -0.100 15.658 1.00 98.12 83 LYS A C 1
ATOM 638 O O . LYS A 1 83 ? -3.985 -0.230 16.843 1.00 98.12 83 LYS A O 1
ATOM 643 N N . TRP A 1 84 ? -4.312 0.735 14.841 1.00 98.06 84 TRP A N 1
ATOM 644 C CA . TRP A 1 84 ? -5.510 1.454 15.250 1.00 98.06 84 TRP A CA 1
ATOM 645 C C . TRP A 1 84 ? -6.687 0.488 15.440 1.00 98.06 84 TRP A C 1
ATOM 647 O O . TRP A 1 84 ? -7.342 0.552 16.481 1.00 98.06 84 TRP A O 1
ATOM 657 N N . LEU A 1 85 ? -6.901 -0.459 14.519 1.00 96.62 85 LEU A N 1
ATOM 658 C CA . LEU A 1 85 ? -7.942 -1.486 14.644 1.00 96.62 85 LEU A CA 1
ATOM 659 C C . LEU A 1 85 ? -7.732 -2.368 15.880 1.00 96.62 85 LEU A C 1
ATOM 661 O O . LEU A 1 85 ? -8.678 -2.568 16.628 1.00 96.62 85 LEU A O 1
ATOM 665 N N . ASP A 1 86 ? -6.503 -2.779 16.199 1.00 95.88 86 ASP A N 1
ATOM 666 C CA . ASP A 1 86 ? -6.216 -3.570 17.411 1.00 95.88 86 ASP A CA 1
ATOM 667 C C . ASP A 1 86 ? -6.683 -2.883 18.715 1.00 95.88 86 ASP A C 1
ATOM 669 O O . ASP A 1 86 ? -6.920 -3.531 19.739 1.00 95.88 86 ASP A O 1
ATOM 673 N N . GLN A 1 87 ? -6.810 -1.552 18.702 1.00 95.00 87 GLN A N 1
ATOM 674 C CA . GLN A 1 87 ? -7.247 -0.759 19.852 1.00 95.00 87 GLN A CA 1
ATOM 675 C C . GLN A 1 87 ? -8.763 -0.517 19.885 1.00 95.00 87 GLN A C 1
ATOM 677 O O . GLN A 1 87 ? -9.313 -0.361 20.982 1.00 95.00 87 GLN A O 1
ATOM 682 N N . HIS A 1 88 ? -9.424 -0.499 18.723 1.00 92.94 88 HIS A N 1
ATOM 683 C CA . HIS A 1 88 ? -10.801 -0.013 18.554 1.00 92.94 88 HIS A CA 1
ATOM 684 C C . HIS A 1 88 ? -11.784 -1.085 18.065 1.00 92.94 88 HIS A C 1
ATOM 686 O O . HIS A 1 88 ? -12.960 -1.031 18.407 1.00 92.94 88 HIS A O 1
ATOM 692 N N . ASP A 1 89 ? -11.310 -2.093 17.339 1.00 83.00 89 ASP A N 1
ATOM 693 C CA . ASP A 1 89 ? -12.108 -3.164 16.743 1.00 83.00 89 ASP A CA 1
ATOM 694 C C . ASP A 1 89 ? -12.275 -4.344 17.711 1.00 83.00 89 ASP A C 1
ATOM 696 O O . ASP A 1 89 ? -11.857 -5.480 17.469 1.00 83.00 89 ASP A O 1
ATOM 700 N N . LYS A 1 90 ? -12.820 -4.047 18.895 1.00 67.94 90 LYS A N 1
ATOM 701 C CA . LYS A 1 90 ? -13.104 -5.075 19.897 1.00 67.94 90 LYS A CA 1
ATOM 702 C C . LYS A 1 90 ? -14.467 -5.699 19.604 1.00 67.94 90 LYS A C 1
ATOM 704 O O . LYS A 1 90 ? -15.434 -4.956 19.445 1.00 67.94 90 LYS A O 1
ATOM 709 N N . PRO A 1 91 ? -14.580 -7.039 19.594 1.00 60.25 91 PRO A N 1
ATOM 710 C CA . PRO A 1 91 ? -15.886 -7.676 19.547 1.00 60.25 91 PRO A CA 1
ATOM 711 C C . PRO A 1 91 ? -16.684 -7.259 20.790 1.00 60.25 91 PRO A C 1
ATOM 713 O O . PRO A 1 91 ? -16.178 -7.364 21.912 1.00 60.25 91 PRO A O 1
ATOM 716 N N . ASN A 1 92 ? -17.897 -6.750 20.568 1.00 52.12 92 ASN A N 1
ATOM 717 C CA . ASN A 1 92 ? -18.893 -6.547 21.624 1.00 52.12 92 ASN A CA 1
ATOM 718 C C . ASN A 1 92 ? -19.356 -7.885 22.208 1.00 52.12 92 ASN A C 1
ATOM 720 O O . ASN A 1 92 ? -19.504 -8.851 21.424 1.00 52.12 92 ASN A O 1
#

pLDDT: mean 93.25, std 11.81, range [52.12, 98.88]